Protein AF-A0AA42N4G4-F1 (afdb_monomer_lite)

Secondary structure (DSSP, 8-state):
--HHHHHHHHHHHHHHHHT-----GGGS-HHHHHHHHHHHHH-TTSEE--SSHHHHHHHHHHHHTTSEEEETTEEEE-HHHHHHTT-

Organism: Aquipseudomonas alcaligenes (NCBI:txid43263)

Foldseek 3Di:
DPVVVVVVVVVVVVVVVVLPLPLDPVVDDPVLVVLLVVCVVVPPPQKDADPDPVNVVSLVVCVVSVQWDDDPRIIGGDPVVVVVVVD

pLDDT: mean 70.36, std 14.38, range [41.97, 87.81]

Structure (mmCIF, N/CA/C/O backbone):
data_AF-A0AA42N4G4-F1
#
_entry.id   AF-A0AA42N4G4-F1
#
loop_
_atom_site.group_PDB
_atom_site.id
_atom_site.type_symbol
_atom_site.label_atom_id
_atom_site.label_alt_id
_atom_site.label_comp_id
_atom_site.label_asym_id
_atom_site.label_entity_id
_atom_site.label_seq_id
_atom_site.pdbx_PDB_ins_code
_atom_site.Cartn_x
_atom_site.Cartn_y
_atom_site.Cartn_z
_atom_site.occupancy
_atom_site.B_iso_or_equiv
_atom_site.auth_seq_id
_atom_site.auth_comp_id
_atom_site.auth_asym_id
_atom_site.auth_atom_id
_atom_site.pdbx_PDB_model_num
ATOM 1 N N . MET A 1 1 ? -7.182 -18.148 -43.285 1.00 46.66 1 MET A N 1
ATOM 2 C CA . MET A 1 1 ? -7.853 -17.828 -42.002 1.00 46.66 1 MET A CA 1
ATOM 3 C C . MET A 1 1 ? -6.825 -17.226 -41.026 1.00 46.66 1 MET A C 1
ATOM 5 O O . MET A 1 1 ? -6.384 -17.896 -40.109 1.00 46.66 1 MET A O 1
ATOM 9 N N . TRP A 1 2 ? -6.370 -15.985 -41.271 1.00 51.66 2 TRP A N 1
ATOM 10 C CA . TRP A 1 2 ? -5.293 -15.303 -40.506 1.00 51.66 2 TRP A CA 1
ATOM 11 C C . TRP A 1 2 ? -5.791 -14.107 -39.664 1.00 51.66 2 TRP A C 1
ATOM 13 O O . TRP A 1 2 ? -5.095 -13.628 -38.777 1.00 51.66 2 TRP A O 1
ATOM 23 N N . PHE A 1 3 ? -7.035 -13.665 -39.873 1.00 52.25 3 PHE A N 1
ATOM 24 C CA . PHE A 1 3 ? -7.605 -12.465 -39.241 1.00 52.25 3 PHE A CA 1
ATOM 25 C C . PHE A 1 3 ? -7.954 -12.607 -37.749 1.00 52.25 3 PHE A C 1
ATOM 27 O O . PHE A 1 3 ? -8.084 -11.607 -37.046 1.00 52.25 3 PHE A O 1
ATOM 34 N N . LEU A 1 4 ? -8.118 -13.831 -37.237 1.00 55.03 4 LEU A N 1
ATOM 35 C CA . LEU A 1 4 ? -8.514 -14.053 -35.839 1.00 55.03 4 LEU A CA 1
ATOM 36 C C . LEU A 1 4 ? -7.340 -13.974 -34.854 1.00 55.03 4 LEU A C 1
ATOM 38 O O . LEU A 1 4 ? -7.563 -13.769 -33.659 1.00 55.03 4 LEU A O 1
ATOM 42 N N . TRP A 1 5 ? -6.099 -14.119 -35.327 1.00 51.88 5 TRP A N 1
ATOM 43 C CA . TRP A 1 5 ? -4.934 -14.095 -34.442 1.00 51.88 5 TRP A CA 1
ATOM 44 C C . TRP A 1 5 ? -4.493 -12.670 -34.093 1.00 51.88 5 TRP A C 1
ATOM 46 O O . TRP A 1 5 ? -4.062 -12.417 -32.967 1.00 51.88 5 TRP A O 1
ATOM 56 N N . ASP A 1 6 ? -4.692 -11.732 -35.020 1.00 53.91 6 ASP A N 1
ATOM 57 C CA . ASP A 1 6 ? -4.296 -10.332 -34.863 1.00 53.91 6 ASP A CA 1
ATOM 58 C C . ASP A 1 6 ? -5.064 -9.644 -33.720 1.00 53.91 6 ASP A C 1
ATOM 60 O O . ASP A 1 6 ? -4.468 -9.083 -32.800 1.00 53.91 6 ASP A O 1
ATOM 64 N N . LYS A 1 7 ? -6.389 -9.854 -33.662 1.00 53.88 7 LYS A N 1
ATOM 65 C CA . LYS A 1 7 ? -7.259 -9.281 -32.617 1.00 53.88 7 LYS A CA 1
ATOM 66 C C . LYS A 1 7 ? -6.876 -9.697 -31.193 1.00 53.88 7 LYS A C 1
ATOM 68 O O . LYS A 1 7 ? -7.054 -8.919 -30.257 1.00 53.88 7 LYS A O 1
ATOM 73 N N . ARG A 1 8 ? -6.337 -10.908 -30.998 1.00 52.72 8 ARG A N 1
ATOM 74 C CA . ARG A 1 8 ? -5.913 -11.375 -29.663 1.00 52.72 8 ARG A CA 1
ATOM 75 C C . ARG A 1 8 ? -4.677 -10.629 -29.162 1.00 52.72 8 ARG A C 1
ATOM 77 O O . ARG A 1 8 ? -4.594 -10.331 -27.970 1.00 52.72 8 ARG A O 1
ATOM 84 N N . LYS A 1 9 ? -3.737 -10.299 -30.053 1.00 53.06 9 LYS A N 1
ATOM 85 C CA . LYS A 1 9 ? -2.526 -9.549 -29.690 1.00 53.06 9 LYS A CA 1
ATOM 86 C C . LYS A 1 9 ? -2.854 -8.109 -29.313 1.00 53.06 9 LYS A C 1
ATOM 88 O O . LYS A 1 9 ? -2.292 -7.602 -28.346 1.00 53.06 9 LYS A O 1
ATOM 93 N N . THR A 1 10 ? -3.806 -7.482 -30.004 1.00 55.38 10 THR A N 1
ATOM 94 C CA . THR A 1 10 ? -4.227 -6.109 -29.699 1.00 55.38 10 THR A CA 1
ATOM 95 C C . THR A 1 10 ? -4.849 -6.016 -28.305 1.00 55.38 10 THR A C 1
ATOM 97 O O . THR A 1 10 ? -4.449 -5.163 -27.520 1.00 55.38 10 THR A O 1
ATOM 100 N N . ILE A 1 11 ? -5.751 -6.932 -27.933 1.00 55.31 11 ILE A N 1
ATOM 101 C CA . ILE A 1 11 ? -6.385 -6.918 -26.600 1.00 55.31 11 ILE A CA 1
ATOM 102 C C . ILE A 1 11 ? -5.339 -7.105 -25.487 1.00 55.31 11 ILE A C 1
ATOM 104 O O . ILE A 1 11 ? -5.360 -6.384 -24.490 1.00 55.31 11 ILE A O 1
ATOM 108 N N . LEU A 1 12 ? -4.373 -8.011 -25.675 1.00 51.50 12 LEU A N 1
ATOM 109 C CA . LEU A 1 12 ? -3.269 -8.194 -24.726 1.00 51.50 12 LEU A CA 1
ATOM 110 C C . LEU A 1 12 ? -2.363 -6.955 -24.632 1.00 51.50 12 LEU A C 1
ATOM 112 O O . LEU A 1 12 ? -1.915 -6.619 -23.537 1.00 51.50 12 LEU A O 1
ATOM 116 N N . ALA A 1 13 ? -2.125 -6.248 -25.741 1.00 54.00 13 ALA A N 1
ATOM 117 C CA . ALA A 1 13 ? -1.356 -5.005 -25.743 1.00 54.00 13 ALA A CA 1
ATOM 118 C C . ALA A 1 13 ? -2.064 -3.889 -24.955 1.00 54.00 13 ALA A C 1
ATOM 120 O O . ALA A 1 13 ? -1.428 -3.231 -24.135 1.00 54.00 13 ALA A O 1
ATOM 121 N N . TRP A 1 14 ? -3.383 -3.731 -25.108 1.00 49.88 14 TRP A N 1
ATOM 122 C CA . TRP A 1 14 ? -4.166 -2.751 -24.341 1.00 49.88 14 TRP A CA 1
ATOM 123 C C . TRP A 1 14 ? -4.171 -3.044 -22.832 1.00 49.88 14 TRP A C 1
ATOM 125 O O . TRP A 1 14 ? -4.024 -2.126 -22.021 1.00 49.88 14 TRP A O 1
ATOM 135 N N . VAL A 1 15 ? -4.261 -4.319 -22.438 1.00 51.34 15 VAL A N 1
ATOM 136 C CA . VAL A 1 15 ? -4.155 -4.724 -21.024 1.00 51.34 15 VAL A CA 1
ATOM 137 C C . VAL A 1 15 ? -2.751 -4.447 -20.471 1.00 51.34 15 VAL A C 1
ATOM 139 O O . VAL A 1 15 ? -2.612 -3.979 -19.340 1.00 51.34 15 VAL A O 1
ATOM 142 N N . LYS A 1 16 ? -1.703 -4.664 -21.276 1.00 44.66 16 LYS A N 1
ATOM 143 C CA . LYS A 1 16 ? -0.308 -4.435 -20.873 1.00 44.66 16 LYS A CA 1
ATOM 144 C C . LYS A 1 16 ? 0.039 -2.945 -20.757 1.00 44.66 16 LYS A C 1
ATOM 146 O O . LYS A 1 16 ? 0.764 -2.573 -19.841 1.00 44.66 16 LYS A O 1
ATOM 151 N N . ILE A 1 17 ? -0.526 -2.087 -21.612 1.00 49.00 17 ILE A N 1
ATOM 152 C CA . ILE A 1 17 ? -0.312 -0.629 -21.576 1.00 49.00 17 ILE A CA 1
ATOM 153 C C . ILE A 1 17 ? -0.993 0.006 -20.354 1.00 49.00 17 ILE A C 1
ATOM 155 O O . ILE A 1 17 ? -0.391 0.849 -19.694 1.00 49.00 17 ILE A O 1
ATOM 159 N N . LYS A 1 18 ? -2.195 -0.446 -19.966 1.00 45.59 18 LYS A N 1
ATOM 160 C CA . LYS A 1 18 ? -2.874 0.073 -18.761 1.00 45.59 18 LYS A CA 1
ATOM 161 C C . LYS A 1 18 ? -2.150 -0.295 -17.456 1.00 45.59 18 LYS A C 1
ATOM 163 O O . LYS A 1 18 ? -2.297 0.402 -16.456 1.00 45.59 18 LYS A O 1
ATOM 168 N N . SER A 1 19 ? -1.364 -1.374 -17.473 1.00 45.50 19 SER A N 1
ATOM 169 C CA . SER A 1 19 ? -0.598 -1.856 -16.318 1.00 45.50 19 SER A CA 1
ATOM 170 C C . SER A 1 19 ? 0.821 -1.283 -16.231 1.00 45.50 19 SER A C 1
ATOM 172 O O . SER A 1 19 ? 1.498 -1.540 -15.238 1.00 45.50 19 SER A O 1
ATOM 174 N N . ASN A 1 20 ? 1.274 -0.512 -17.226 1.00 41.97 20 ASN A N 1
ATOM 175 C CA . ASN A 1 20 ? 2.619 0.065 -17.260 1.00 41.97 20 ASN A CA 1
ATOM 176 C C . ASN A 1 20 ? 2.637 1.509 -16.736 1.00 41.97 20 ASN A C 1
ATOM 178 O O . ASN A 1 20 ? 3.311 2.379 -17.285 1.00 41.97 20 ASN A O 1
ATOM 182 N N . LYS A 1 21 ? 1.882 1.777 -15.662 1.00 50.31 21 LYS A N 1
ATOM 183 C CA . LYS A 1 21 ?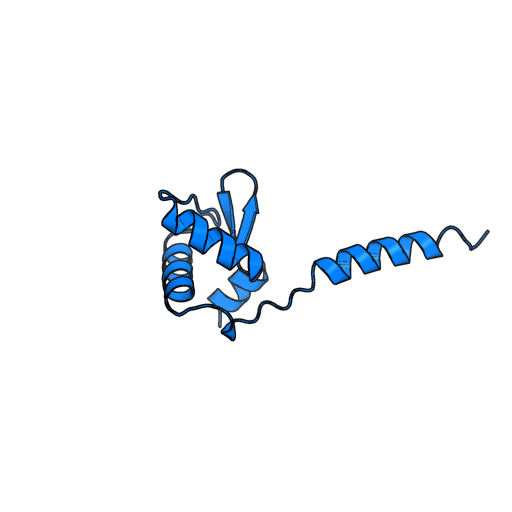 2.181 2.929 -14.813 1.00 50.31 21 LYS A CA 1
ATOM 184 C C . LYS A 1 21 ? 3.508 2.617 -14.136 1.00 50.31 21 LYS A C 1
ATOM 186 O O . LYS A 1 21 ? 3.544 1.903 -13.138 1.00 50.31 21 LYS A O 1
ATOM 191 N N . HIS A 1 22 ? 4.590 3.086 -14.750 1.00 49.56 22 HIS A N 1
ATOM 192 C CA . HIS A 1 22 ? 5.882 3.203 -14.098 1.00 49.56 22 HIS A CA 1
ATOM 193 C C . HIS A 1 22 ? 5.647 3.875 -12.745 1.00 49.56 22 HIS A C 1
ATOM 195 O O . HIS A 1 22 ? 5.195 5.016 -12.672 1.00 49.56 22 HIS A O 1
ATOM 201 N N . VAL A 1 23 ? 5.872 3.110 -11.685 1.00 54.19 23 VAL A N 1
ATOM 202 C CA . VAL A 1 23 ? 5.822 3.590 -10.311 1.00 54.19 23 VAL A CA 1
ATOM 203 C C . VAL A 1 23 ? 7.005 4.534 -10.177 1.00 54.19 23 VAL A C 1
ATOM 205 O O . VAL A 1 23 ? 8.141 4.069 -10.151 1.00 54.19 23 VAL A O 1
ATOM 208 N N . ASN A 1 24 ? 6.762 5.844 -10.198 1.00 56.06 24 ASN A N 1
ATOM 209 C CA . ASN A 1 24 ? 7.817 6.816 -9.952 1.00 56.06 24 ASN A CA 1
ATOM 210 C C . ASN A 1 24 ? 7.967 6.949 -8.430 1.00 56.06 24 ASN A C 1
ATOM 212 O O . ASN A 1 24 ? 7.104 7.559 -7.803 1.00 56.06 24 ASN A O 1
ATOM 216 N N . PRO A 1 25 ? 9.031 6.409 -7.808 1.00 54.78 25 PRO A N 1
ATOM 217 C CA . PRO A 1 25 ? 9.259 6.570 -6.368 1.00 54.78 25 PRO A CA 1
ATOM 218 C C . PRO A 1 25 ? 9.322 8.049 -5.952 1.00 54.78 25 PRO A C 1
ATOM 220 O O . PRO A 1 25 ? 8.966 8.389 -4.833 1.00 54.78 25 PRO A O 1
ATOM 223 N N . LEU A 1 26 ? 9.708 8.930 -6.882 1.00 55.91 26 LEU A N 1
ATOM 224 C CA . LEU A 1 26 ? 9.805 10.381 -6.700 1.00 55.91 26 LEU A CA 1
ATOM 225 C C . LEU A 1 26 ? 8.457 11.122 -6.733 1.00 55.91 26 LEU A C 1
ATOM 227 O O . LEU A 1 26 ? 8.437 12.330 -6.529 1.00 55.91 26 LEU A O 1
ATOM 231 N N . SER A 1 27 ? 7.341 10.448 -7.038 1.00 62.41 27 SER A N 1
ATOM 232 C CA . SER A 1 27 ? 6.011 11.079 -7.019 1.00 62.41 27 SER A CA 1
ATOM 233 C C . SER A 1 27 ? 5.272 10.902 -5.693 1.00 62.41 27 SER A C 1
ATOM 235 O O . SER A 1 27 ? 4.126 11.331 -5.595 1.00 62.41 27 SER A O 1
ATOM 237 N N . LEU A 1 28 ? 5.877 10.219 -4.719 1.00 65.94 28 LEU A N 1
ATOM 238 C CA . LEU A 1 28 ? 5.303 10.018 -3.391 1.00 65.94 28 LEU A CA 1
ATOM 239 C C . LEU A 1 28 ? 5.691 11.181 -2.484 1.00 65.94 28 LEU A C 1
ATOM 241 O O . LEU A 1 28 ? 6.837 11.627 -2.511 1.00 65.94 28 LEU A O 1
ATOM 245 N N . SER A 1 29 ? 4.751 11.658 -1.670 1.00 71.94 29 SER A N 1
ATOM 246 C CA . SER A 1 29 ? 5.088 12.624 -0.623 1.00 71.94 29 SER A CA 1
ATOM 247 C C . SER A 1 29 ? 5.855 11.949 0.519 1.00 71.94 29 SER A C 1
ATOM 249 O O . SER A 1 29 ? 5.697 10.750 0.766 1.00 71.94 29 SER A O 1
ATOM 251 N N . ASP A 1 30 ? 6.628 12.724 1.285 1.00 75.62 30 ASP A N 1
ATOM 252 C CA . ASP A 1 30 ? 7.352 12.216 2.463 1.00 75.62 30 ASP A CA 1
ATOM 253 C C . ASP A 1 30 ? 6.414 11.499 3.449 1.00 75.62 30 ASP A C 1
ATOM 255 O O . ASP A 1 30 ? 6.752 10.463 4.019 1.00 75.62 30 ASP A O 1
ATOM 259 N N . THR A 1 31 ? 5.186 12.002 3.601 1.00 76.75 31 THR A N 1
ATOM 260 C CA . THR A 1 31 ? 4.149 11.387 4.440 1.00 76.75 31 THR A CA 1
ATOM 261 C C . THR A 1 31 ? 3.685 10.027 3.917 1.00 76.75 31 THR A C 1
ATOM 263 O O . THR A 1 31 ? 3.501 9.098 4.704 1.00 76.75 31 THR A O 1
ATOM 266 N N . GLU A 1 32 ? 3.525 9.874 2.602 1.00 77.31 32 GLU A N 1
ATOM 267 C CA . GLU A 1 32 ? 3.164 8.603 1.968 1.00 77.31 32 GLU A CA 1
ATOM 268 C C . GLU A 1 32 ? 4.307 7.587 2.068 1.00 77.31 32 GLU A C 1
ATOM 270 O O . GLU A 1 32 ? 4.054 6.398 2.273 1.00 77.31 32 GLU A O 1
ATOM 275 N N . PHE A 1 33 ? 5.557 8.049 1.984 1.00 78.19 33 PHE A N 1
ATOM 276 C CA . PHE A 1 33 ? 6.742 7.206 2.123 1.00 78.19 33 PHE A CA 1
ATOM 277 C C . PHE A 1 33 ? 6.930 6.696 3.559 1.00 78.19 33 PHE A C 1
ATOM 279 O O . PHE A 1 33 ? 7.114 5.498 3.770 1.00 78.19 33 PHE A O 1
ATOM 286 N N . VAL A 1 34 ? 6.806 7.571 4.562 1.00 81.31 34 VAL A N 1
ATOM 287 C CA . VAL A 1 34 ? 6.875 7.184 5.984 1.00 81.31 34 VAL A CA 1
ATOM 288 C C . VAL A 1 34 ? 5.760 6.198 6.338 1.00 81.31 34 VAL A C 1
ATOM 290 O O . VAL A 1 34 ? 5.977 5.215 7.055 1.00 81.31 34 VAL A O 1
ATOM 293 N N . PHE A 1 35 ? 4.559 6.422 5.804 1.00 82.94 35 PHE A N 1
ATOM 294 C CA . PHE A 1 35 ? 3.441 5.508 5.995 1.00 82.94 35 PHE A CA 1
ATOM 295 C C . PHE A 1 35 ? 3.683 4.157 5.314 1.00 82.94 35 PHE A C 1
ATOM 297 O O . PHE A 1 35 ? 3.437 3.105 5.904 1.00 82.94 35 PHE A O 1
ATOM 304 N N . PHE A 1 36 ? 4.230 4.167 4.099 1.00 81.12 36 PHE A N 1
ATOM 305 C CA . PHE A 1 36 ? 4.646 2.958 3.399 1.00 81.12 36 PHE A CA 1
ATOM 306 C C . PHE A 1 36 ? 5.689 2.157 4.190 1.00 81.12 36 PHE A C 1
ATOM 308 O O . PHE A 1 36 ? 5.557 0.937 4.301 1.00 81.12 36 PHE A O 1
ATOM 315 N N . ASP A 1 37 ? 6.682 2.820 4.783 1.00 81.00 37 ASP A N 1
ATOM 316 C CA . ASP A 1 37 ? 7.709 2.151 5.583 1.00 81.00 37 ASP A CA 1
ATOM 317 C C . ASP A 1 37 ? 7.137 1.570 6.889 1.00 81.00 37 ASP A C 1
ATOM 319 O O . ASP A 1 37 ? 7.441 0.441 7.285 1.00 81.00 37 ASP A O 1
ATOM 323 N N . SER A 1 38 ? 6.191 2.284 7.502 1.00 80.19 38 SER A N 1
ATOM 324 C CA . SER A 1 38 ? 5.435 1.791 8.660 1.00 80.19 38 SER A CA 1
ATOM 325 C C . SER A 1 38 ? 4.623 0.537 8.313 1.00 80.19 38 SER A C 1
ATOM 327 O O . SER A 1 38 ? 4.649 -0.458 9.043 1.00 80.19 38 SER A O 1
ATOM 329 N N . ILE A 1 39 ? 3.948 0.542 7.158 1.00 77.19 39 ILE A N 1
ATOM 330 C CA . ILE A 1 39 ? 3.229 -0.621 6.630 1.00 77.19 39 ILE A CA 1
ATOM 331 C C . ILE A 1 39 ? 4.196 -1.764 6.334 1.00 77.19 39 ILE A C 1
ATOM 333 O O . ILE A 1 39 ? 3.886 -2.904 6.672 1.00 77.19 39 ILE A O 1
ATOM 337 N N . ARG A 1 40 ? 5.356 -1.492 5.727 1.00 74.56 40 ARG A N 1
ATOM 338 C CA . ARG A 1 40 ? 6.377 -2.502 5.411 1.00 74.56 40 ARG A CA 1
ATOM 339 C C . ARG A 1 40 ? 6.810 -3.253 6.666 1.00 74.56 40 ARG A C 1
ATOM 341 O O . ARG A 1 40 ? 6.795 -4.481 6.661 1.00 74.56 40 ARG A O 1
ATOM 348 N N . ASN A 1 41 ? 7.136 -2.524 7.731 1.00 71.88 41 ASN A N 1
ATOM 349 C CA . ASN A 1 41 ? 7.578 -3.111 8.996 1.00 71.88 41 ASN A CA 1
ATOM 350 C C . ASN A 1 41 ? 6.443 -3.829 9.746 1.00 71.88 41 ASN A C 1
ATOM 352 O O . ASN A 1 41 ? 6.690 -4.798 10.460 1.00 71.88 41 ASN A O 1
ATOM 356 N N . SER A 1 42 ? 5.192 -3.396 9.561 1.00 69.31 42 SER A N 1
ATOM 357 C CA . SER A 1 42 ? 4.012 -4.000 10.196 1.00 69.31 42 SER A CA 1
ATOM 358 C C . SER A 1 42 ? 3.432 -5.198 9.421 1.00 69.31 42 SER A C 1
ATOM 360 O O . SER A 1 42 ? 2.839 -6.106 10.011 1.00 69.31 42 SER A O 1
ATOM 362 N N . MET A 1 43 ? 3.609 -5.250 8.095 1.00 63.91 43 MET A N 1
ATOM 363 C CA . MET A 1 43 ? 3.074 -6.295 7.218 1.00 63.91 43 MET A CA 1
ATOM 364 C C . MET A 1 43 ? 3.885 -7.600 7.316 1.00 63.91 43 MET A C 1
ATOM 366 O O . MET A 1 43 ? 4.503 -8.053 6.354 1.00 63.91 43 MET A O 1
ATOM 370 N N . LEU A 1 44 ? 3.754 -8.321 8.429 1.00 58.88 44 LEU A N 1
ATOM 371 C CA . LEU A 1 44 ? 4.183 -9.727 8.530 1.00 58.88 44 LEU A CA 1
ATOM 372 C C . LEU A 1 44 ? 3.464 -10.652 7.519 1.00 58.88 44 LEU A C 1
ATOM 374 O O . LEU A 1 44 ? 3.902 -11.774 7.279 1.00 58.88 44 LEU A O 1
ATOM 378 N N . ARG A 1 45 ? 2.342 -10.210 6.923 1.00 59.31 45 ARG A N 1
ATOM 379 C CA . ARG A 1 45 ? 1.471 -11.025 6.046 1.00 59.31 45 ARG A CA 1
ATOM 380 C C . ARG A 1 45 ? 1.140 -10.405 4.683 1.00 59.31 45 ARG A C 1
ATOM 382 O O . ARG A 1 45 ? 0.196 -10.856 4.038 1.00 59.31 45 ARG A O 1
ATOM 389 N N . LEU A 1 46 ? 1.886 -9.390 4.231 1.00 68.50 46 LEU A N 1
ATOM 390 C CA . LEU A 1 46 ? 1.666 -8.703 2.940 1.00 68.50 46 LEU A CA 1
ATOM 391 C C . LEU A 1 46 ? 0.256 -8.096 2.759 1.00 68.50 46 LEU A C 1
ATOM 393 O O . LEU A 1 46 ? -0.124 -7.758 1.642 1.00 68.50 46 LEU A O 1
ATOM 397 N N . ARG A 1 47 ? -0.543 -7.981 3.824 1.00 79.38 47 ARG A N 1
ATOM 398 C CA . ARG A 1 47 ? -1.911 -7.452 3.797 1.00 79.38 47 ARG A CA 1
ATOM 399 C C . ARG A 1 47 ? -2.048 -6.393 4.876 1.00 79.38 47 ARG A C 1
ATOM 401 O O . ARG A 1 47 ? -1.662 -6.639 6.015 1.00 79.38 47 ARG A O 1
ATOM 408 N N . TYR A 1 48 ? -2.609 -5.253 4.510 1.00 83.44 48 TYR A N 1
ATOM 409 C CA . TYR A 1 48 ? -2.823 -4.112 5.387 1.00 83.44 48 TYR A CA 1
ATOM 410 C C . TYR A 1 48 ? -4.278 -3.685 5.301 1.00 83.44 48 TYR A C 1
ATOM 412 O O . TYR A 1 48 ? -4.856 -3.642 4.213 1.00 83.44 48 TYR A O 1
ATOM 420 N N . LEU A 1 49 ? -4.859 -3.405 6.460 1.00 86.12 49 LEU A N 1
ATOM 421 C CA . LEU A 1 49 ? -6.211 -2.894 6.596 1.00 86.12 49 LEU A CA 1
ATOM 422 C C . LEU A 1 49 ? -6.100 -1.485 7.196 1.00 86.12 49 LEU A C 1
ATOM 424 O O . LEU A 1 49 ? -5.572 -1.374 8.305 1.00 86.12 49 LEU A O 1
ATOM 428 N N . PRO A 1 50 ? -6.550 -0.434 6.490 1.00 84.50 50 PRO A N 1
ATOM 429 C CA . PRO A 1 50 ? -6.585 0.906 7.048 1.00 84.50 50 PRO A CA 1
ATOM 430 C C . PRO A 1 50 ? -7.613 0.950 8.176 1.00 84.50 50 PRO A C 1
ATOM 432 O O . PRO A 1 50 ? -8.717 0.422 8.037 1.00 84.50 50 PRO A O 1
ATOM 435 N N . LYS A 1 51 ? -7.240 1.571 9.290 1.00 85.38 51 LYS A N 1
ATOM 436 C CA . LYS A 1 51 ? -8.092 1.751 10.468 1.00 85.38 51 LYS A CA 1
ATOM 437 C C . LYS A 1 51 ? -8.898 3.042 10.377 1.00 85.38 51 LYS A C 1
ATOM 439 O O . LYS A 1 51 ? -10.040 3.074 10.824 1.00 85.38 51 LYS A O 1
ATOM 444 N N . ASP A 1 52 ? -8.330 4.059 9.728 1.00 87.81 52 ASP A N 1
ATOM 445 C CA . ASP A 1 52 ? -8.920 5.392 9.609 1.00 87.81 52 ASP A CA 1
ATOM 4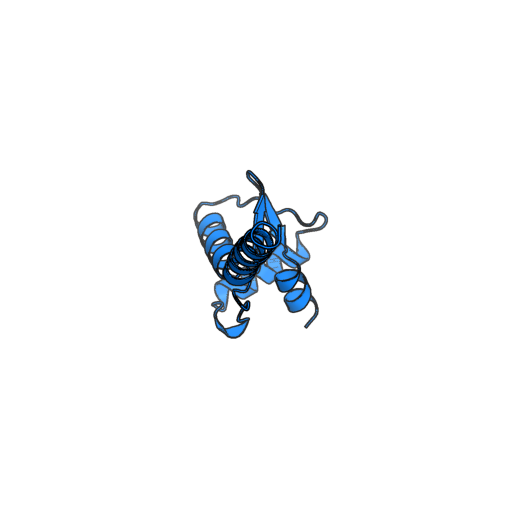46 C C . ASP A 1 52 ? -9.120 5.838 8.153 1.00 87.81 52 ASP A C 1
ATOM 448 O O . ASP A 1 52 ? -8.423 5.409 7.231 1.00 87.81 52 ASP A O 1
ATOM 452 N N . LYS A 1 53 ? -10.033 6.799 7.940 1.00 85.44 53 LYS A N 1
ATOM 453 C CA . LYS A 1 53 ? -10.266 7.412 6.615 1.00 85.44 53 LYS A CA 1
ATOM 454 C C . LYS A 1 53 ? -9.017 8.098 6.050 1.00 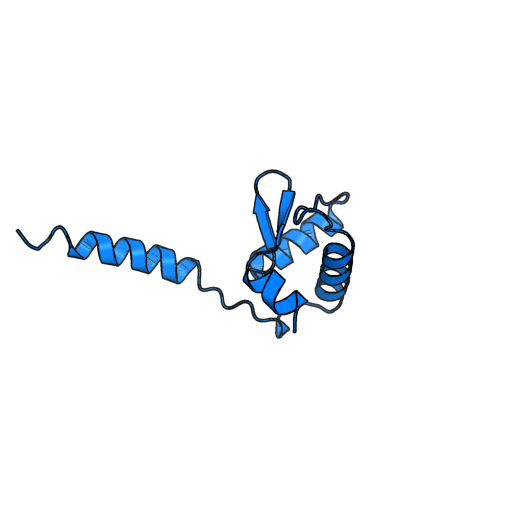85.44 53 LYS A C 1
ATOM 456 O O . LYS A 1 53 ? -8.846 8.153 4.833 1.00 85.44 53 LYS A O 1
ATOM 461 N N . ASN A 1 54 ? -8.152 8.617 6.922 1.00 85.50 54 ASN A N 1
ATOM 462 C CA . ASN A 1 54 ? -6.898 9.247 6.514 1.00 85.50 54 ASN A CA 1
ATOM 463 C C . ASN A 1 54 ? -5.905 8.204 5.968 1.00 85.50 54 ASN A C 1
ATOM 465 O O . ASN A 1 54 ? -5.358 8.370 4.881 1.00 85.50 54 ASN A O 1
ATOM 469 N N . GLU A 1 55 ? -5.761 7.076 6.669 1.00 84.81 55 GLU A N 1
ATOM 470 C CA . GLU A 1 55 ? -4.961 5.932 6.219 1.00 84.81 55 GLU A CA 1
ATOM 471 C C . GLU A 1 55 ? -5.496 5.346 4.908 1.00 84.81 55 GLU A C 1
ATOM 473 O O . GLU A 1 55 ? -4.725 4.980 4.019 1.00 84.81 55 GLU A O 1
ATOM 478 N N . GLU A 1 56 ? -6.822 5.293 4.749 1.00 86.81 56 GLU A N 1
ATOM 479 C CA . GLU A 1 56 ? -7.441 4.849 3.503 1.00 86.81 56 GLU A CA 1
ATOM 480 C C . GLU A 1 56 ? -7.100 5.785 2.332 1.00 86.81 56 GLU A C 1
ATOM 482 O O . GLU A 1 56 ? -6.821 5.310 1.229 1.00 86.81 56 GLU A O 1
ATOM 487 N N . SER A 1 57 ? -7.078 7.101 2.563 1.00 86.25 57 SER A N 1
ATOM 488 C CA . SER A 1 57 ? -6.678 8.090 1.554 1.00 86.25 57 SER A CA 1
ATOM 489 C C . SER A 1 57 ? -5.233 7.869 1.095 1.00 86.25 57 SER A C 1
ATOM 491 O O . SER A 1 57 ? -4.977 7.755 -0.104 1.00 86.25 57 SER A O 1
ATOM 493 N N . ILE A 1 58 ? -4.309 7.685 2.043 1.00 85.56 58 ILE A N 1
ATOM 494 C CA . ILE A 1 58 ? -2.895 7.398 1.756 1.00 85.56 58 ILE A CA 1
ATOM 495 C C . ILE A 1 58 ? -2.753 6.070 0.999 1.00 85.56 58 ILE A C 1
ATOM 497 O O . ILE A 1 58 ? -2.044 5.983 -0.005 1.00 85.56 58 ILE A O 1
ATOM 501 N N . CYS A 1 59 ? -3.484 5.030 1.410 1.00 85.31 59 CYS A N 1
ATOM 502 C CA . CYS A 1 59 ? -3.499 3.753 0.700 1.00 85.31 59 CYS A CA 1
ATOM 503 C C . CYS A 1 59 ? -4.000 3.900 -0.742 1.00 85.31 59 CYS A C 1
ATOM 505 O O . CYS A 1 59 ? -3.460 3.261 -1.645 1.00 85.31 59 CYS A O 1
ATOM 507 N N . ARG A 1 60 ? -5.009 4.744 -0.991 1.00 85.00 60 ARG A N 1
ATOM 508 C CA . ARG A 1 60 ? -5.500 5.033 -2.348 1.00 85.00 60 ARG A CA 1
ATOM 509 C C . ARG A 1 60 ? -4.457 5.774 -3.185 1.00 85.00 60 ARG A C 1
ATOM 511 O O . ARG A 1 60 ? -4.284 5.410 -4.349 1.00 85.00 60 ARG A O 1
ATOM 518 N N . SER A 1 61 ? -3.731 6.737 -2.615 1.00 85.00 61 SER A N 1
ATOM 519 C CA . SER A 1 61 ? -2.593 7.377 -3.294 1.00 85.00 61 SER A CA 1
ATOM 520 C C . SER A 1 61 ? -1.517 6.360 -3.671 1.00 85.00 61 SER A C 1
ATOM 522 O O . SER A 1 61 ? -1.122 6.276 -4.833 1.00 85.00 61 SER A O 1
ATOM 524 N N . LEU A 1 62 ? -1.126 5.494 -2.733 1.00 83.44 62 LEU A N 1
ATOM 525 C CA . LEU A 1 62 ? -0.149 4.426 -2.961 1.00 83.44 62 LEU A CA 1
ATOM 526 C C . LEU A 1 62 ? -0.625 3.396 -4.000 1.00 83.44 62 LEU A C 1
ATOM 528 O O . LEU A 1 62 ? 0.187 2.837 -4.740 1.00 83.44 62 LEU A O 1
ATOM 532 N N . VAL A 1 63 ? -1.937 3.153 -4.100 1.00 85.44 63 VAL A N 1
ATOM 533 C CA . VAL A 1 63 ? -2.527 2.345 -5.179 1.00 85.44 63 VAL A CA 1
ATOM 534 C C . VAL A 1 63 ? -2.433 3.056 -6.525 1.00 85.44 63 VAL A C 1
ATOM 536 O O . VAL A 1 63 ? -2.058 2.434 -7.518 1.00 85.44 63 VAL A O 1
ATOM 539 N N . ASN A 1 64 ? -2.726 4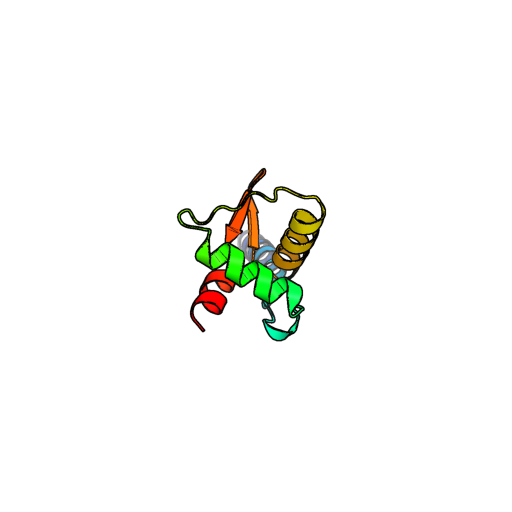.356 -6.575 1.00 83.69 64 ASN A N 1
ATOM 540 C CA . ASN A 1 64 ? -2.607 5.152 -7.797 1.00 83.69 64 ASN A CA 1
ATOM 541 C C . ASN A 1 64 ? -1.163 5.241 -8.298 1.00 83.69 64 ASN A C 1
ATOM 543 O O . ASN A 1 64 ? -0.946 5.215 -9.513 1.00 83.69 64 ASN A O 1
ATOM 547 N N . ALA A 1 65 ? -0.208 5.294 -7.370 1.00 77.56 65 ALA A N 1
ATOM 548 C CA . ALA A 1 65 ? 1.219 5.234 -7.643 1.00 77.56 65 ALA A CA 1
ATOM 549 C C . ALA A 1 65 ? 1.685 3.830 -8.074 1.00 77.56 65 ALA A C 1
ATOM 551 O O . ALA A 1 65 ? 2.750 3.703 -8.662 1.00 77.56 65 ALA A O 1
ATOM 552 N N . GLY A 1 66 ? 0.895 2.775 -7.840 1.00 78.25 66 GLY A N 1
ATOM 553 C CA . GLY A 1 66 ? 1.222 1.395 -8.221 1.00 78.25 66 GLY A CA 1
ATOM 554 C C . GLY A 1 66 ? 2.060 0.634 -7.188 1.00 78.25 66 GLY A C 1
ATOM 555 O O . GLY A 1 66 ? 2.535 -0.470 -7.463 1.00 78.25 66 GLY A O 1
ATOM 556 N N . VAL A 1 67 ? 2.222 1.195 -5.989 1.00 82.50 67 VAL A N 1
ATOM 557 C CA . VAL A 1 67 ? 2.952 0.612 -4.849 1.00 82.50 67 VAL A CA 1
ATOM 558 C C . VAL A 1 67 ? 2.119 -0.450 -4.143 1.00 82.50 67 VAL A C 1
ATOM 560 O O . VAL A 1 67 ? 2.605 -1.529 -3.790 1.00 82.50 67 VAL A O 1
ATOM 563 N N . LEU A 1 68 ? 0.841 -0.134 -3.954 1.00 84.88 68 LEU A N 1
ATOM 564 C CA . LEU A 1 68 ? -0.150 -1.003 -3.345 1.00 84.88 68 LEU A CA 1
ATOM 565 C C . LEU A 1 68 ? -1.179 -1.438 -4.389 1.00 84.88 68 LEU A C 1
ATOM 567 O O . LEU A 1 68 ? -1.409 -0.785 -5.401 1.00 84.88 68 LEU A O 1
ATOM 571 N N . ALA A 1 69 ? -1.825 -2.564 -4.132 1.00 84.12 69 ALA A N 1
ATOM 572 C CA . ALA A 1 69 ? -2.989 -3.025 -4.864 1.00 84.12 69 ALA A CA 1
ATOM 573 C C . ALA A 1 69 ? -4.109 -3.317 -3.871 1.00 84.12 69 ALA A C 1
ATOM 575 O O . ALA A 1 69 ? -3.903 -4.017 -2.877 1.00 84.12 69 ALA A O 1
ATOM 576 N N . LYS A 1 70 ? -5.309 -2.813 -4.160 1.00 85.75 70 LYS A N 1
ATOM 577 C CA . LYS A 1 70 ? -6.504 -3.131 -3.379 1.00 85.75 70 LYS A CA 1
ATOM 578 C C . LYS A 1 70 ? -7.007 -4.527 -3.757 1.00 85.75 70 LYS A C 1
ATOM 580 O O . LYS A 1 70 ? -7.270 -4.799 -4.928 1.00 85.75 70 LYS A O 1
ATOM 585 N N . ARG A 1 71 ? -7.143 -5.416 -2.772 1.00 85.19 71 ARG A N 1
ATOM 586 C CA . ARG A 1 71 ? -7.752 -6.748 -2.900 1.00 85.19 71 ARG A CA 1
ATOM 587 C C . ARG A 1 71 ? -8.864 -6.905 -1.866 1.00 85.19 71 ARG A C 1
ATOM 589 O O . ARG A 1 71 ? -8.614 -7.274 -0.721 1.00 85.19 71 ARG A O 1
ATOM 596 N N . GLY A 1 72 ? -10.096 -6.633 -2.297 1.00 84.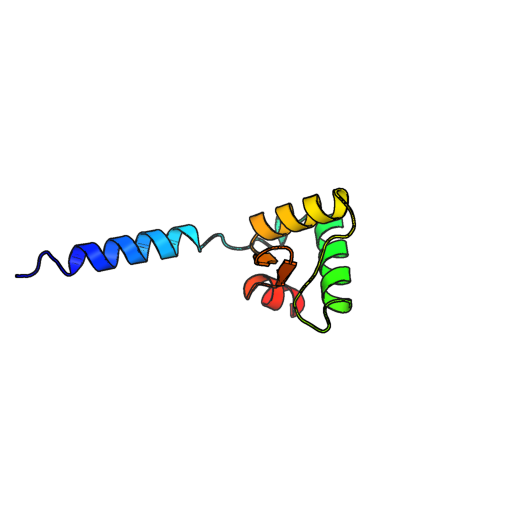50 72 GLY A N 1
ATOM 597 C CA . GLY A 1 72 ? -11.253 -6.585 -1.404 1.00 84.50 72 GLY A CA 1
ATOM 598 C C . GLY A 1 72 ? -11.122 -5.421 -0.424 1.00 84.50 72 GLY A C 1
ATOM 599 O O . GLY A 1 72 ? -10.968 -4.274 -0.847 1.00 84.50 72 GLY A O 1
ATOM 600 N N . GLU A 1 73 ? -11.146 -5.732 0.868 1.00 82.19 73 GLU A N 1
ATOM 601 C CA . GLU A 1 73 ? -10.992 -4.754 1.954 1.00 82.19 73 GLU A CA 1
ATOM 602 C C . GLU A 1 73 ? -9.525 -4.467 2.306 1.00 82.19 73 GLU A C 1
ATOM 604 O O . GLU A 1 73 ? -9.226 -3.469 2.951 1.00 82.19 73 GLU A O 1
ATOM 609 N N . PHE A 1 74 ? -8.592 -5.298 1.834 1.00 84.88 74 PHE A N 1
ATOM 610 C CA . PHE A 1 74 ? -7.178 -5.197 2.184 1.00 84.88 74 PHE A CA 1
ATOM 611 C C . PHE A 1 74 ? -6.352 -4.561 1.067 1.00 84.88 74 PHE A C 1
ATOM 613 O O . PHE A 1 74 ? -6.639 -4.709 -0.123 1.00 84.88 74 PHE A O 1
ATOM 620 N N . TYR A 1 75 ? -5.253 -3.928 1.456 1.00 86.25 75 TYR A N 1
ATOM 621 C CA . TYR A 1 75 ? -4.208 -3.442 0.566 1.00 86.25 75 TYR A CA 1
ATOM 622 C C . TYR A 1 75 ? -3.004 -4.376 0.632 1.00 86.25 75 TYR A C 1
ATOM 624 O O . TYR A 1 75 ? -2.629 -4.862 1.698 1.00 86.25 75 TYR A O 1
ATOM 632 N N . VAL A 1 76 ? -2.416 -4.658 -0.525 1.00 85.50 76 VAL A N 1
ATOM 633 C CA . VAL A 1 76 ? -1.328 -5.627 -0.692 1.00 85.50 76 VAL A CA 1
ATOM 634 C C . VAL A 1 76 ? -0.191 -4.958 -1.448 1.00 85.50 76 VAL A C 1
ATOM 636 O O . VAL A 1 76 ? -0.433 -4.265 -2.434 1.00 85.50 76 VAL A O 1
ATOM 639 N N . LEU A 1 77 ? 1.048 -5.192 -1.025 1.00 83.19 77 LEU A N 1
ATOM 640 C CA . LEU A 1 77 ? 2.235 -4.739 -1.752 1.00 83.19 77 LEU A CA 1
ATOM 641 C C . LEU A 1 77 ? 2.303 -5.348 -3.159 1.00 83.19 77 LEU A C 1
ATOM 643 O O . LEU A 1 77 ? 2.255 -6.571 -3.336 1.00 83.19 77 LEU A O 1
ATOM 647 N N . THR A 1 78 ? 2.484 -4.500 -4.169 1.00 82.50 78 THR A N 1
ATOM 648 C CA . THR A 1 78 ? 2.767 -4.949 -5.537 1.00 82.50 78 THR A CA 1
ATOM 649 C C . THR A 1 78 ? 4.223 -5.411 -5.670 1.00 82.50 78 THR A C 1
ATOM 651 O O . THR A 1 78 ? 5.029 -5.320 -4.740 1.00 82.50 78 THR A O 1
ATOM 654 N N . SER A 1 79 ? 4.589 -5.957 -6.832 1.00 78.25 79 SER A N 1
ATOM 655 C CA . SER A 1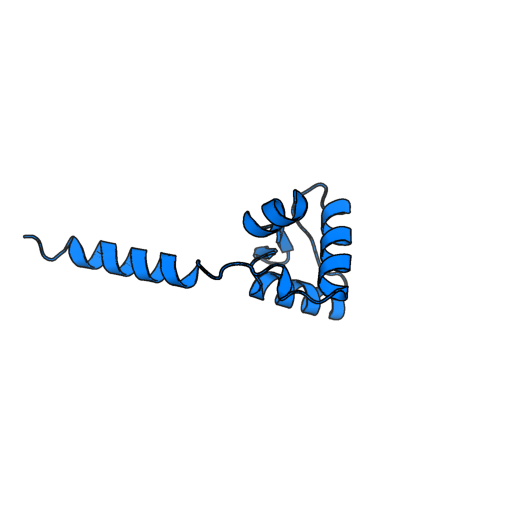 79 ? 5.997 -6.213 -7.167 1.00 78.25 79 SER A CA 1
ATOM 656 C C . SER A 1 79 ? 6.828 -4.926 -7.149 1.00 78.25 79 SER A C 1
ATOM 658 O O . SER A 1 79 ? 7.956 -4.955 -6.668 1.00 78.25 79 SER A O 1
ATOM 660 N N . ALA A 1 80 ? 6.257 -3.804 -7.595 1.00 75.88 80 ALA A N 1
ATOM 661 C CA . ALA A 1 80 ? 6.918 -2.503 -7.591 1.00 75.88 80 ALA A CA 1
ATOM 662 C C . ALA A 1 80 ? 7.105 -1.949 -6.171 1.00 75.88 80 ALA A C 1
ATOM 664 O O . ALA A 1 80 ? 8.198 -1.509 -5.830 1.00 75.88 80 ALA A O 1
ATOM 665 N N . GLY A 1 81 ? 6.091 -2.060 -5.303 1.00 76.88 81 GLY A N 1
ATOM 666 C CA . GLY A 1 81 ? 6.245 -1.697 -3.893 1.00 76.88 81 GLY A CA 1
ATOM 667 C C . GLY A 1 81 ? 7.292 -2.555 -3.178 1.00 76.88 81 GLY A C 1
ATOM 668 O O . GLY A 1 81 ? 8.107 -2.040 -2.422 1.00 76.88 81 GLY A O 1
ATOM 669 N N . ARG A 1 82 ? 7.364 -3.857 -3.483 1.00 76.94 82 ARG A N 1
ATOM 670 C CA . ARG A 1 82 ? 8.432 -4.727 -2.957 1.00 76.94 82 ARG A CA 1
ATOM 671 C C . ARG A 1 82 ? 9.824 -4.372 -3.479 1.00 76.94 82 ARG A C 1
ATOM 673 O O . ARG A 1 82 ? 10.788 -4.565 -2.747 1.00 76.94 82 ARG A O 1
ATOM 680 N N . ALA A 1 83 ? 9.935 -3.893 -4.716 1.00 74.88 83 ALA A N 1
ATOM 681 C CA . ALA A 1 83 ? 11.200 -3.413 -5.263 1.00 74.88 83 ALA A CA 1
ATOM 682 C C . ALA A 1 83 ? 11.658 -2.126 -4.557 1.00 74.88 83 ALA A C 1
ATOM 684 O O . ALA A 1 83 ? 12.813 -2.052 -4.160 1.00 74.88 83 ALA A O 1
ATOM 685 N N . MET A 1 84 ? 10.745 -1.181 -4.298 1.00 70.50 84 MET A N 1
ATOM 686 C CA . MET A 1 84 ? 11.043 0.011 -3.487 1.00 70.50 84 MET A CA 1
ATOM 687 C C . MET A 1 84 ? 11.415 -0.321 -2.046 1.00 70.50 84 MET A C 1
ATOM 689 O O . MET A 1 84 ? 12.288 0.312 -1.480 1.00 70.50 84 MET A O 1
ATOM 693 N N . ALA A 1 85 ? 10.798 -1.344 -1.458 1.00 66.56 85 ALA A N 1
ATOM 694 C CA . ALA A 1 85 ? 11.123 -1.787 -0.107 1.00 66.56 85 ALA A CA 1
ATOM 695 C C . ALA A 1 85 ? 12.529 -2.405 0.036 1.00 66.56 85 ALA A C 1
ATOM 697 O O . ALA A 1 85 ? 12.950 -2.642 1.169 1.00 66.56 85 ALA A O 1
ATOM 698 N N . ARG A 1 86 ? 13.203 -2.741 -1.073 1.00 60.09 86 ARG A N 1
ATOM 699 C CA . ARG A 1 86 ? 14.539 -3.364 -1.105 1.00 60.09 86 ARG A CA 1
ATOM 700 C C . ARG A 1 86 ? 15.649 -2.428 -1.593 1.00 60.09 86 ARG A C 1
ATOM 702 O O . ARG A 1 86 ? 16.806 -2.825 -1.484 1.00 60.09 86 ARG A O 1
ATOM 709 N N . ALA A 1 87 ? 15.290 -1.292 -2.190 1.00 50.97 87 ALA A N 1
ATOM 710 C CA . ALA A 1 87 ? 16.227 -0.254 -2.615 1.00 50.97 87 ALA A CA 1
ATOM 711 C C . ALA A 1 87 ? 16.662 0.583 -1.407 1.00 50.97 87 ALA A C 1
ATOM 713 O O . ALA A 1 87 ? 17.831 1.019 -1.417 1.00 50.97 87 ALA A O 1
#

Radius of gyration: 16.41 Å; chains: 1; bounding box: 28×30×52 Å

Sequence (87 aa):
MWFLWDKRKTILAWVKIKSNKHVNPLSLSDTEFVFFDSIRNSMLRLRYLPKDKNEESICRSLVNAGVLAKRGEFYVLTSAGRAMARA